Protein AF-A0A2T2RHP1-F1 (afdb_monomer_lite)

Secondary structure (DSSP, 8-state):
---EEEEEE-SSTTSEEE-S-SPTT---HHHHHHTT-EEETTEEEES-HHHHHHHHHHHHTTTTS----

Structure (mmCIF, N/CA/C/O backbone):
data_AF-A0A2T2RHP1-F1
#
_entry.id   AF-A0A2T2RHP1-F1
#
loop_
_atom_site.group_PDB
_atom_site.id
_atom_site.type_symbol
_atom_site.label_atom_id
_atom_site.label_alt_id
_atom_site.label_comp_id
_atom_site.label_asym_id
_atom_site.label_entity_id
_atom_site.label_seq_id
_atom_site.pdbx_PDB_ins_code
_atom_site.Cartn_x
_atom_site.Cartn_y
_atom_site.Cartn_z
_atom_site.occupancy
_atom_site.B_iso_or_equiv
_atom_site.auth_seq_id
_atom_site.auth_comp_id
_atom_site.auth_asym_id
_atom_site.auth_atom_id
_atom_site.pdbx_PDB_model_num
ATOM 1 N N . MET A 1 1 ? 6.840 -14.209 9.691 1.00 61.31 1 MET A N 1
ATOM 2 C CA . MET A 1 1 ? 6.216 -13.250 8.762 1.00 61.31 1 MET A CA 1
ATOM 3 C C . MET A 1 1 ? 5.829 -12.042 9.578 1.00 61.31 1 MET A C 1
ATOM 5 O O . MET A 1 1 ? 5.072 -12.192 10.532 1.00 61.31 1 MET A O 1
ATOM 9 N N . SER A 1 2 ? 6.449 -10.905 9.290 1.00 80.69 2 SER A N 1
ATOM 10 C CA . SER A 1 2 ? 6.134 -9.636 9.941 1.00 80.69 2 SER A CA 1
ATOM 11 C C . SER A 1 2 ? 4.939 -9.042 9.207 1.00 80.69 2 SER A C 1
ATOM 13 O O . SER A 1 2 ? 4.965 -8.971 7.988 1.00 80.69 2 SER A O 1
ATOM 15 N N . ARG A 1 3 ? 3.871 -8.687 9.921 1.00 88.69 3 ARG A N 1
ATOM 16 C CA . ARG A 1 3 ? 2.700 -8.015 9.342 1.00 88.69 3 ARG A CA 1
ATOM 17 C C . ARG A 1 3 ? 2.963 -6.514 9.369 1.00 88.69 3 ARG A C 1
ATOM 19 O O . ARG A 1 3 ? 3.111 -5.967 10.460 1.00 88.69 3 ARG A O 1
ATOM 26 N N . ILE A 1 4 ? 3.009 -5.876 8.208 1.00 91.94 4 ILE A N 1
ATOM 27 C CA . ILE A 1 4 ? 3.108 -4.422 8.074 1.00 91.94 4 ILE A CA 1
ATOM 28 C C . ILE A 1 4 ? 1.768 -3.892 7.584 1.00 91.94 4 ILE A C 1
ATOM 30 O O . ILE A 1 4 ? 1.169 -4.472 6.682 1.00 91.94 4 ILE A O 1
ATOM 34 N N . VAL A 1 5 ? 1.286 -2.816 8.201 1.00 94.00 5 VAL A N 1
ATOM 35 C CA . VAL A 1 5 ? 0.058 -2.128 7.794 1.00 94.00 5 VAL A CA 1
ATOM 36 C C . VAL A 1 5 ? 0.464 -0.950 6.923 1.00 94.00 5 VAL A C 1
ATOM 38 O O . VAL A 1 5 ? 1.041 -0.005 7.440 1.00 94.00 5 VAL A O 1
ATOM 41 N N . LEU A 1 6 ? 0.156 -1.008 5.632 1.00 94.19 6 LEU A N 1
ATOM 42 C CA . LEU A 1 6 ? 0.469 0.047 4.668 1.00 94.19 6 LEU A CA 1
ATOM 43 C C . LEU A 1 6 ? -0.566 1.175 4.729 1.00 94.19 6 LEU A C 1
AT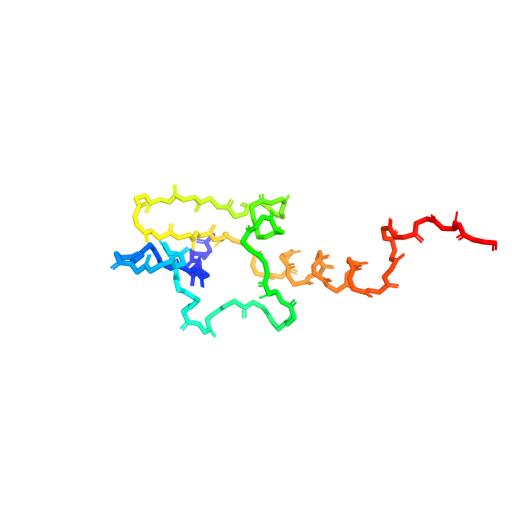OM 45 O O . LEU A 1 6 ? -0.233 2.350 4.751 1.00 94.19 6 LEU A O 1
ATOM 49 N N . ALA A 1 7 ? -1.851 0.828 4.785 1.00 94.50 7 ALA A N 1
ATOM 50 C CA . ALA A 1 7 ? -2.936 1.803 4.808 1.00 94.50 7 ALA A CA 1
ATOM 51 C C . ALA A 1 7 ? -4.067 1.351 5.728 1.00 94.50 7 ALA A C 1
ATOM 53 O O . ALA A 1 7 ? -4.166 0.185 6.111 1.00 94.50 7 ALA A O 1
ATOM 54 N N . ARG A 1 8 ? -4.951 2.282 6.073 1.00 94.56 8 ARG A N 1
ATOM 55 C CA . ARG A 1 8 ? -6.198 2.010 6.787 1.00 94.56 8 ARG A CA 1
ATOM 56 C C . ARG A 1 8 ? -7.385 2.539 6.012 1.00 94.56 8 ARG A C 1
ATOM 58 O O . ARG A 1 8 ? -7.283 3.590 5.382 1.00 94.56 8 ARG A O 1
ATOM 65 N N . SER A 1 9 ? -8.505 1.831 6.066 1.00 92.06 9 SER A N 1
ATOM 66 C CA . SER A 1 9 ? -9.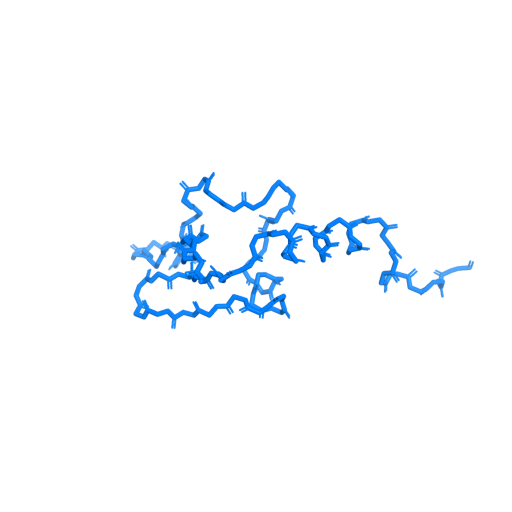774 2.345 5.573 1.00 92.06 9 SER A CA 1
ATOM 67 C C . SER A 1 9 ? -10.187 3.517 6.469 1.00 92.06 9 SER A C 1
ATOM 69 O O . SER A 1 9 ? -10.033 3.496 7.693 1.00 92.06 9 SER A O 1
ATOM 71 N N . GLU A 1 10 ? -10.681 4.587 5.861 1.00 89.44 10 GLU A N 1
ATOM 72 C CA . GLU A 1 10 ? -11.225 5.725 6.593 1.00 89.44 10 GLU A CA 1
ATOM 73 C C . GLU A 1 10 ? -12.502 6.188 5.909 1.00 89.44 10 GLU A C 1
ATOM 75 O O . GLU A 1 10 ? -12.624 6.173 4.683 1.00 89.44 10 GLU A O 1
ATOM 80 N N . ASN A 1 11 ? -13.460 6.659 6.705 1.00 82.25 11 ASN A N 1
ATOM 81 C CA . ASN A 1 11 ? -14.706 7.212 6.189 1.00 82.25 11 ASN A CA 1
ATOM 82 C C . ASN A 1 11 ? -14.488 8.652 5.679 1.00 82.25 11 ASN A C 1
ATOM 84 O O . ASN A 1 11 ? 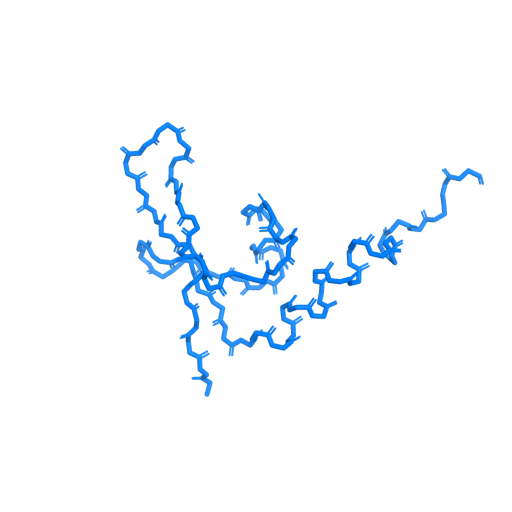-14.975 9.622 6.258 1.00 82.25 11 ASN A O 1
ATOM 88 N N . SER A 1 12 ? -13.690 8.767 4.621 1.00 80.12 12 SER A N 1
ATOM 89 C CA . SER A 1 12 ? -13.265 10.002 3.957 1.00 80.12 12 SER A CA 1
ATOM 90 C C . SER A 1 12 ? -13.571 9.926 2.461 1.00 80.12 12 SER A C 1
ATOM 92 O O . SER A 1 12 ? -13.823 8.852 1.925 1.00 80.12 12 SER A O 1
ATOM 94 N N . MET A 1 13 ? -13.496 11.057 1.751 1.00 76.62 13 MET A N 1
ATOM 95 C CA . MET A 1 13 ? -13.734 11.108 0.295 1.00 76.62 13 MET A CA 1
ATOM 96 C C . MET A 1 13 ? -12.820 10.173 -0.521 1.00 76.62 13 MET A C 1
ATOM 98 O O . MET A 1 13 ? -13.215 9.740 -1.596 1.00 76.62 13 MET A O 1
ATOM 102 N N . ILE A 1 14 ? -11.621 9.873 -0.010 1.00 79.94 14 ILE A N 1
ATOM 103 C CA . ILE A 1 14 ? -10.636 8.967 -0.627 1.00 79.94 14 ILE A CA 1
ATOM 104 C C . ILE A 1 14 ? -10.876 7.500 -0.207 1.00 79.94 14 ILE A C 1
ATOM 106 O O . ILE A 1 14 ? -10.474 6.580 -0.908 1.00 79.94 14 ILE A O 1
ATOM 110 N N . GLY A 1 15 ? -11.570 7.264 0.913 1.00 87.56 15 GLY A N 1
ATOM 111 C CA . GLY A 1 15 ? -11.894 5.928 1.432 1.00 87.56 15 GLY A CA 1
ATOM 112 C C . GLY A 1 15 ? -10.776 5.228 2.215 1.00 87.56 15 GLY A C 1
ATOM 113 O O . GLY A 1 15 ? -11.031 4.213 2.861 1.00 87.56 15 GLY A O 1
ATOM 114 N N . TRP A 1 16 ? -9.551 5.756 2.195 1.00 91.00 16 TRP A N 1
ATOM 115 C CA . TRP A 1 16 ? -8.398 5.169 2.877 1.00 91.00 16 TRP A CA 1
ATOM 116 C C . TRP A 1 16 ? -7.299 6.207 3.147 1.00 91.00 16 TRP A C 1
ATOM 118 O O . TRP A 1 16 ? -7.324 7.315 2.603 1.00 91.00 16 TRP A O 1
ATOM 128 N N . ARG A 1 17 ? -6.340 5.843 4.004 1.00 92.19 17 ARG A N 1
ATOM 129 C CA . ARG A 1 17 ? -5.179 6.658 4.373 1.00 92.19 17 ARG A CA 1
ATOM 130 C C . ARG A 1 17 ? -3.937 5.804 4.616 1.00 92.19 17 ARG A C 1
ATOM 132 O O . ARG A 1 17 ? -3.992 4.841 5.377 1.00 92.19 17 ARG A O 1
ATOM 139 N N . TRP A 1 18 ? -2.824 6.207 4.008 1.00 92.94 18 TRP A N 1
ATOM 140 C CA . TRP A 1 18 ? -1.489 5.658 4.249 1.00 92.94 18 TRP A CA 1
ATOM 141 C C . TRP A 1 18 ? -1.046 5.833 5.713 1.00 92.94 18 TRP A C 1
ATOM 143 O O . TRP A 1 18 ? -1.333 6.862 6.338 1.00 92.94 18 TRP A O 1
ATOM 153 N N . THR A 1 19 ? -0.386 4.825 6.280 1.00 91.75 19 THR A N 1
ATOM 154 C CA . THR A 1 19 ? 0.048 4.828 7.689 1.00 91.75 19 THR A CA 1
ATOM 155 C C . THR A 1 19 ? 1.402 5.504 7.901 1.00 91.75 19 THR A C 1
ATOM 157 O O . THR A 1 19 ? 1.689 5.918 9.027 1.00 91.75 19 THR A O 1
ATOM 160 N N . GLY A 1 20 ? 2.193 5.666 6.841 1.00 89.94 20 GLY A N 1
ATOM 161 C CA . GLY A 1 20 ? 3.599 6.059 6.866 1.00 89.94 20 GLY A CA 1
ATOM 162 C C . GLY A 1 20 ? 4.564 4.872 6.957 1.00 89.94 20 GLY A C 1
ATOM 163 O O . GLY A 1 20 ? 5.772 5.094 6.980 1.00 89.94 20 GLY A O 1
ATOM 164 N N . ASP A 1 21 ? 4.050 3.640 7.046 1.00 89.75 21 ASP A N 1
ATOM 165 C CA . ASP A 1 21 ? 4.848 2.410 6.967 1.00 89.75 21 ASP A CA 1
ATOM 166 C C . ASP A 1 21 ? 4.921 1.869 5.529 1.00 89.75 21 ASP A C 1
ATOM 168 O O . ASP A 1 21 ? 5.584 0.864 5.291 1.00 89.75 21 ASP A O 1
ATOM 172 N N . GLU A 1 22 ? 4.228 2.485 4.568 1.00 89.88 22 GLU A N 1
ATOM 173 C CA . GLU A 1 22 ? 4.352 2.161 3.151 1.00 89.88 22 GLU A CA 1
ATOM 174 C C . GLU A 1 22 ? 5.752 2.472 2.591 1.00 89.88 22 GLU A C 1
ATOM 176 O O . GLU A 1 22 ? 6.408 3.410 3.048 1.00 89.88 22 GLU A O 1
ATOM 181 N N . PRO A 1 23 ? 6.230 1.694 1.602 1.00 86.62 23 PRO A N 1
ATOM 182 C CA . PRO A 1 23 ? 7.486 1.991 0.926 1.00 86.62 23 PRO A CA 1
ATOM 183 C C . PRO A 1 23 ? 7.428 3.332 0.192 1.00 86.62 23 PRO A C 1
ATOM 185 O O . PRO A 1 23 ? 6.387 3.731 -0.339 1.00 86.62 23 PRO A O 1
ATOM 188 N N . ASP A 1 24 ? 8.580 4.002 0.132 1.00 82.94 24 ASP A N 1
ATOM 189 C CA . ASP A 1 24 ? 8.736 5.237 -0.625 1.00 82.94 24 ASP A CA 1
ATOM 190 C C . ASP A 1 24 ? 8.314 5.022 -2.087 1.00 82.94 24 ASP A C 1
ATOM 192 O O . ASP A 1 24 ? 8.542 3.967 -2.676 1.00 82.94 24 ASP A O 1
ATOM 196 N N . GLU A 1 25 ? 7.677 6.042 -2.663 1.00 85.81 25 GLU A N 1
ATOM 197 C CA . GLU A 1 25 ? 7.122 6.048 -4.026 1.00 85.81 25 GLU A CA 1
ATOM 198 C C . GLU A 1 25 ? 5.881 5.168 -4.268 1.00 85.81 25 GLU A C 1
ATOM 200 O O . GLU A 1 25 ? 5.268 5.285 -5.333 1.00 85.81 25 GLU A O 1
ATOM 205 N N . LEU A 1 26 ? 5.422 4.375 -3.291 1.00 88.12 26 LEU A N 1
ATOM 206 C CA . LEU A 1 26 ? 4.109 3.733 -3.367 1.00 88.12 26 LEU A CA 1
ATOM 207 C C . LEU A 1 26 ? 3.008 4.767 -3.101 1.00 88.12 26 LEU A C 1
ATOM 209 O O . LEU A 1 26 ? 2.676 5.092 -1.965 1.00 88.12 26 LEU A O 1
ATOM 213 N N . ASN A 1 27 ? 2.440 5.306 -4.177 1.00 85.75 27 ASN A N 1
ATOM 214 C CA . ASN A 1 27 ? 1.433 6.367 -4.117 1.00 85.75 27 ASN A CA 1
ATOM 215 C C . ASN A 1 27 ? 0.014 5.907 -4.480 1.00 85.75 27 ASN A C 1
ATOM 217 O O . ASN A 1 27 ? -0.926 6.693 -4.337 1.00 85.75 27 ASN A O 1
ATOM 221 N N . ASP A 1 28 ? -0.146 4.655 -4.910 1.00 88.75 28 ASP A N 1
ATOM 222 C CA . ASP A 1 28 ? -1.402 4.124 -5.427 1.00 88.75 28 ASP A CA 1
ATOM 223 C C . ASP A 1 28 ? -1.817 2.840 -4.693 1.00 88.75 28 ASP A C 1
ATOM 225 O O . ASP A 1 28 ? -1.018 1.923 -4.474 1.00 88.75 28 ASP A O 1
ATOM 229 N N . LEU A 1 29 ? -3.091 2.784 -4.303 1.00 89.81 29 LEU A N 1
ATOM 230 C CA . LEU A 1 29 ? -3.670 1.636 -3.613 1.00 89.81 29 LEU A CA 1
ATOM 231 C C . LEU A 1 29 ? -3.735 0.416 -4.537 1.00 89.81 29 LEU A C 1
ATOM 233 O O . LEU A 1 29 ? -3.477 -0.704 -4.096 1.00 89.81 29 LEU A O 1
ATOM 237 N N . ASP A 1 30 ? -4.068 0.624 -5.811 1.00 89.62 30 ASP A N 1
ATOM 238 C CA . ASP A 1 30 ? -4.169 -0.459 -6.784 1.00 89.62 30 ASP A CA 1
ATOM 239 C C . ASP A 1 30 ? -2.796 -1.102 -7.028 1.00 89.62 30 ASP A C 1
ATOM 241 O O . ASP A 1 30 ? -2.712 -2.326 -7.143 1.00 89.62 30 ASP A O 1
ATOM 245 N N . LEU A 1 31 ? -1.709 -0.317 -6.998 1.00 90.00 31 LEU A N 1
ATOM 246 C CA . LEU A 1 31 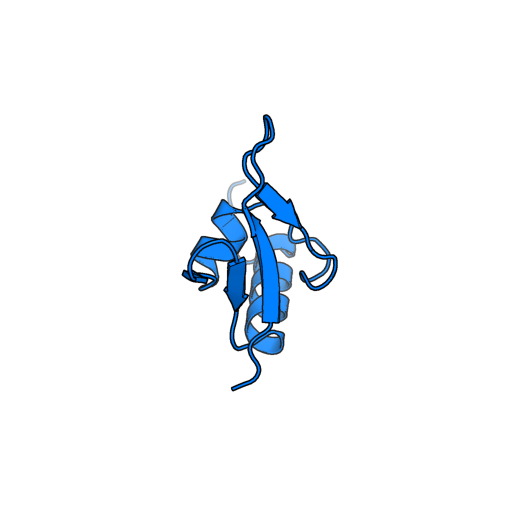? -0.341 -0.853 -7.043 1.00 90.00 31 LEU A CA 1
ATOM 247 C C . LEU A 1 31 ? -0.024 -1.696 -5.808 1.00 90.00 31 LEU A C 1
ATOM 249 O O . LEU A 1 31 ? 0.491 -2.804 -5.936 1.00 90.00 31 LEU A O 1
ATOM 253 N N . ALA A 1 32 ? -0.382 -1.221 -4.612 1.00 91.75 32 ALA A N 1
ATOM 254 C CA . ALA A 1 32 ? -0.162 -1.983 -3.385 1.00 91.75 32 ALA A CA 1
ATOM 255 C C . ALA A 1 32 ? -0.865 -3.350 -3.440 1.00 91.75 32 ALA A C 1
ATOM 257 O O . ALA A 1 32 ? -0.271 -4.377 -3.110 1.00 91.75 32 ALA A O 1
ATOM 258 N N . LEU A 1 33 ? -2.117 -3.372 -3.909 1.00 92.31 33 LEU A N 1
ATOM 259 C CA . LEU A 1 33 ? -2.886 -4.601 -4.108 1.00 92.31 33 LEU A CA 1
ATOM 260 C C . LEU A 1 33 ? -2.262 -5.501 -5.184 1.00 92.31 33 LEU A C 1
ATOM 262 O O . LEU A 1 33 ? -2.176 -6.715 -4.995 1.00 92.31 33 LEU A O 1
ATOM 266 N N . GLN A 1 34 ? -1.789 -4.923 -6.292 1.00 91.50 34 GLN A N 1
ATOM 267 C CA . GLN A 1 34 ? -1.101 -5.654 -7.357 1.00 91.50 34 GLN A CA 1
ATOM 268 C C . GLN A 1 34 ? 0.177 -6.339 -6.856 1.00 91.50 34 GLN A C 1
ATOM 270 O O . GLN A 1 34 ? 0.474 -7.460 -7.272 1.00 91.50 34 GLN A O 1
ATOM 275 N N . PHE A 1 35 ? 0.894 -5.697 -5.935 1.00 90.56 35 PHE A N 1
ATOM 276 C CA . PHE A 1 35 ? 2.127 -6.213 -5.344 1.00 90.56 35 PHE A CA 1
ATOM 277 C C . PHE A 1 35 ? 1.915 -7.227 -4.213 1.00 90.56 35 PHE A C 1
ATOM 279 O O . PHE A 1 35 ? 2.874 -7.783 -3.681 1.00 90.56 35 PHE A O 1
ATOM 286 N N . GLY A 1 36 ? 0.656 -7.545 -3.899 1.00 91.38 36 GLY A N 1
ATOM 287 C CA . GLY A 1 36 ? 0.296 -8.594 -2.947 1.00 91.38 36 GLY A CA 1
ATOM 288 C C . GLY A 1 36 ? -0.171 -8.082 -1.591 1.00 91.38 36 GLY A C 1
ATOM 289 O O . GLY A 1 36 ? -0.333 -8.886 -0.669 1.00 91.38 36 GLY A O 1
ATOM 290 N N . ALA A 1 37 ? -0.421 -6.776 -1.447 1.00 93.62 37 ALA A N 1
ATOM 291 C CA . ALA A 1 37 ? -1.085 -6.268 -0.257 1.00 93.62 37 ALA A CA 1
ATOM 292 C C . ALA A 1 37 ? -2.542 -6.737 -0.225 1.00 93.62 37 ALA A C 1
ATOM 294 O O . ALA A 1 37 ? -3.196 -6.893 -1.257 1.00 93.62 37 ALA A O 1
ATOM 295 N N . VAL A 1 38 ? -3.065 -6.965 0.975 1.00 94.69 38 VAL A N 1
ATOM 296 C CA . VAL A 1 38 ? -4.427 -7.466 1.174 1.00 94.69 38 VAL A CA 1
ATOM 297 C C . VAL A 1 38 ? -5.142 -6.669 2.247 1.00 94.69 38 VAL A C 1
ATOM 299 O O . VAL A 1 38 ? -4.539 -6.246 3.228 1.00 94.69 38 VAL A O 1
ATOM 302 N N . TRP A 1 39 ? -6.444 -6.466 2.072 1.00 94.19 39 TRP A N 1
ATOM 303 C CA . TRP A 1 39 ? -7.279 -5.864 3.105 1.00 94.19 39 TRP A CA 1
ATOM 304 C C . TRP A 1 39 ? -7.666 -6.912 4.149 1.00 94.19 39 TRP A C 1
ATOM 306 O O . TRP A 1 39 ? -8.382 -7.870 3.857 1.00 94.19 39 TRP A O 1
ATOM 316 N N . GLU A 1 40 ? -7.222 -6.703 5.383 1.00 94.44 40 GLU A N 1
ATOM 317 C CA . GLU A 1 40 ? -7.652 -7.440 6.565 1.00 94.44 40 GLU A CA 1
ATOM 318 C C . GLU A 1 40 ? -8.542 -6.538 7.424 1.00 94.44 40 GLU A C 1
ATOM 320 O O . GLU A 1 40 ? -8.074 -5.785 8.281 1.00 94.44 40 GLU A O 1
A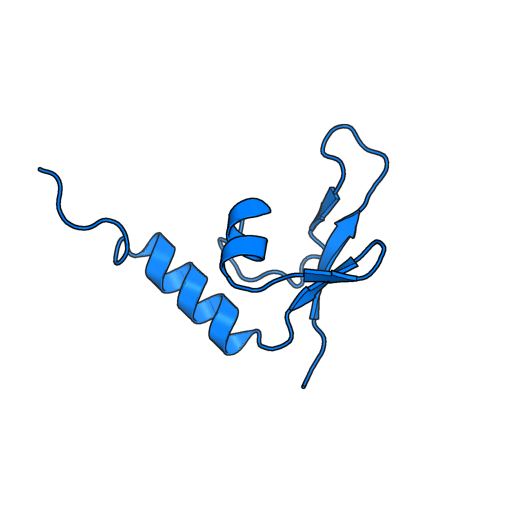TOM 325 N N . GLY A 1 41 ? -9.852 -6.603 7.178 1.00 93.06 41 GLY A N 1
ATOM 326 C CA . GLY A 1 41 ? -10.807 -5.683 7.794 1.00 93.06 41 GLY A CA 1
ATOM 327 C C . GLY A 1 41 ? -10.579 -4.261 7.289 1.00 93.06 41 GLY A C 1
ATOM 328 O O . GLY A 1 41 ? -10.744 -3.998 6.102 1.00 93.06 41 GLY A O 1
ATOM 329 N N . ASP A 1 42 ? -10.181 -3.373 8.196 1.00 93.94 42 ASP A N 1
ATOM 330 C CA . ASP A 1 42 ? -9.931 -1.954 7.925 1.00 93.94 42 ASP A CA 1
ATOM 331 C C . ASP A 1 42 ? -8.446 -1.634 7.690 1.00 93.94 42 ASP A C 1
ATOM 333 O O . ASP A 1 42 ? -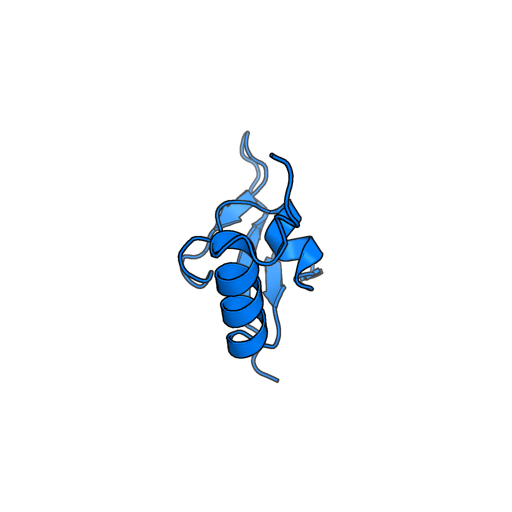8.071 -0.469 7.604 1.00 93.94 42 ASP A O 1
ATOM 337 N N . GLU A 1 43 ? -7.573 -2.641 7.611 1.00 95.69 43 GLU A N 1
ATOM 338 C CA . GLU A 1 43 ? -6.127 -2.461 7.448 1.00 95.69 43 GLU A CA 1
ATOM 339 C C . GLU A 1 43 ? -5.642 -3.120 6.153 1.00 95.69 43 GLU A C 1
ATOM 341 O O . GLU A 1 43 ? -5.850 -4.313 5.942 1.00 95.69 43 GLU A O 1
ATOM 346 N N . LEU A 1 44 ? -4.972 -2.355 5.294 1.00 95.12 44 LEU A N 1
ATOM 347 C CA . LEU A 1 44 ? -4.238 -2.880 4.151 1.00 95.12 44 LEU A CA 1
ATOM 348 C C . LEU A 1 44 ? -2.881 -3.362 4.648 1.00 95.12 44 LEU A C 1
ATOM 350 O O . LEU A 1 44 ? -2.097 -2.569 5.172 1.00 95.12 44 LEU A O 1
ATOM 354 N N . VAL A 1 45 ? -2.601 -4.648 4.481 1.00 94.94 45 VAL A N 1
ATOM 355 C CA . VAL A 1 45 ? -1.411 -5.286 5.035 1.00 94.94 45 VAL A CA 1
ATOM 356 C C . VAL A 1 45 ? -0.540 -5.926 3.974 1.00 94.94 45 VAL A C 1
ATOM 358 O O . VAL A 1 45 ? -1.030 -6.439 2.970 1.00 94.94 45 VAL A O 1
ATOM 361 N N . HIS A 1 46 ? 0.758 -5.953 4.251 1.00 94.06 46 HIS A N 1
ATOM 362 C CA . HIS A 1 46 ? 1.741 -6.734 3.518 1.00 94.06 46 HIS A CA 1
ATOM 363 C C . HIS A 1 46 ? 2.599 -7.536 4.498 1.00 94.06 46 HIS A C 1
ATOM 365 O O . HIS A 1 46 ? 2.838 -7.111 5.631 1.00 94.06 46 HIS A O 1
ATOM 371 N N . TYR A 1 47 ? 3.057 -8.715 4.080 1.00 93.00 47 TYR A N 1
ATOM 372 C CA . TYR A 1 47 ? 3.825 -9.617 4.953 1.00 93.00 47 TYR A CA 1
ATOM 373 C C . TYR A 1 47 ? 5.327 -9.642 4.653 1.00 93.00 47 TYR A C 1
ATOM 375 O O . TYR A 1 47 ? 6.087 -10.290 5.378 1.00 93.00 47 TYR A O 1
ATOM 383 N N . ASP A 1 48 ? 5.740 -8.959 3.586 1.00 91.19 48 ASP A N 1
ATOM 384 C CA . ASP A 1 48 ? 7.115 -8.936 3.092 1.00 91.19 48 ASP A CA 1
ATOM 385 C C . ASP A 1 48 ? 7.474 -7.553 2.522 1.00 91.19 48 ASP A C 1
ATOM 387 O O . ASP A 1 48 ? 7.181 -7.240 1.371 1.00 91.19 48 ASP A O 1
ATOM 391 N N . MET A 1 49 ? 8.037 -6.675 3.355 1.00 88.31 49 MET A N 1
ATOM 392 C CA . MET A 1 49 ? 8.384 -5.313 2.918 1.00 88.31 49 MET A CA 1
ATOM 393 C C . MET A 1 49 ? 9.559 -5.278 1.952 1.00 88.31 49 MET A C 1
ATOM 395 O O . MET A 1 49 ? 9.592 -4.407 1.092 1.00 88.31 49 MET A O 1
ATOM 399 N N . GLU A 1 50 ? 10.506 -6.211 2.068 1.00 89.38 50 GLU A N 1
ATOM 400 C CA . GLU A 1 50 ? 11.652 -6.266 1.158 1.00 89.38 50 GLU A CA 1
ATOM 401 C C . GLU A 1 50 ? 11.186 -6.610 -0.259 1.00 89.38 50 GLU A C 1
ATOM 403 O O . GLU A 1 50 ? 11.581 -5.947 -1.219 1.00 89.38 50 GLU A O 1
ATOM 408 N N . ALA A 1 51 ? 10.287 -7.591 -0.391 1.00 89.06 51 ALA A N 1
ATOM 409 C CA . ALA A 1 51 ? 9.684 -7.930 -1.674 1.00 89.06 51 ALA A CA 1
ATOM 410 C C . ALA A 1 51 ? 8.828 -6.784 -2.233 1.00 89.06 51 ALA A C 1
ATOM 412 O O . ALA A 1 51 ? 8.897 -6.513 -3.430 1.00 89.06 51 ALA A O 1
ATOM 413 N N . LEU A 1 52 ? 8.045 -6.109 -1.384 1.00 89.56 52 LEU A N 1
ATOM 414 C CA . LEU A 1 52 ? 7.210 -4.983 -1.804 1.00 89.56 52 LEU A CA 1
ATOM 415 C C . LEU A 1 52 ? 8.059 -3.811 -2.311 1.00 89.56 52 LEU A C 1
ATOM 417 O O . LEU A 1 52 ? 7.796 -3.305 -3.397 1.00 89.56 52 LEU A O 1
ATOM 421 N N . GLN A 1 53 ? 9.099 -3.422 -1.568 1.00 89.56 53 GLN A N 1
ATOM 422 C CA . GLN A 1 53 ? 10.012 -2.352 -1.970 1.00 89.56 53 GLN A CA 1
ATOM 423 C C . GLN A 1 53 ? 10.663 -2.676 -3.318 1.00 89.56 53 GLN A C 1
ATOM 425 O O . GLN A 1 53 ? 10.600 -1.868 -4.236 1.00 89.56 53 GLN A O 1
ATOM 430 N N . TRP A 1 54 ? 11.184 -3.897 -3.489 1.00 89.44 54 TRP A N 1
ATOM 431 C CA . TRP A 1 54 ? 11.783 -4.316 -4.758 1.00 89.44 54 TRP A CA 1
ATOM 432 C C . TRP A 1 54 ? 10.807 -4.222 -5.944 1.00 89.44 54 TRP A C 1
ATOM 434 O O . TRP A 1 54 ? 11.207 -3.827 -7.038 1.00 89.44 54 TRP A O 1
ATOM 444 N N . GLN A 1 55 ? 9.528 -4.560 -5.743 1.00 89.44 55 GLN A N 1
ATOM 445 C CA . GLN A 1 55 ? 8.504 -4.449 -6.788 1.00 89.44 55 GLN A CA 1
ATOM 446 C C . GLN A 1 55 ? 8.177 -2.992 -7.136 1.00 89.44 55 GLN A C 1
ATOM 448 O O . GLN A 1 55 ? 8.033 -2.675 -8.317 1.00 89.44 55 GLN A O 1
ATOM 453 N N . VAL A 1 56 ? 8.100 -2.113 -6.132 1.00 89.38 56 VAL A N 1
ATOM 454 C CA . VAL A 1 56 ? 7.889 -0.670 -6.325 1.00 89.38 56 VAL A CA 1
ATOM 455 C C . VAL A 1 56 ? 9.060 -0.058 -7.097 1.00 89.38 56 VAL A C 1
ATOM 457 O O . VAL A 1 56 ? 8.838 0.585 -8.123 1.00 89.38 56 VAL A O 1
ATOM 460 N N . ASP A 1 57 ? 10.298 -0.335 -6.682 1.00 89.25 57 ASP A N 1
ATOM 461 C CA . ASP A 1 57 ? 11.509 0.113 -7.379 1.00 89.25 57 ASP A CA 1
ATOM 462 C C . ASP A 1 57 ? 11.541 -0.371 -8.838 1.00 89.25 57 ASP A C 1
ATOM 464 O O . ASP A 1 57 ? 11.796 0.416 -9.749 1.00 89.25 57 ASP A O 1
ATOM 468 N N . ALA A 1 58 ? 11.237 -1.649 -9.092 1.00 87.25 58 ALA A N 1
ATOM 469 C CA . ALA A 1 58 ? 11.216 -2.207 -10.447 1.00 87.25 58 ALA A CA 1
ATOM 470 C C . ALA A 1 58 ? 10.126 -1.570 -11.331 1.00 87.25 58 ALA A C 1
ATOM 472 O O . ALA A 1 58 ? 10.340 -1.330 -12.523 1.00 87.25 58 ALA A O 1
ATOM 473 N N . TYR A 1 59 ? 8.959 -1.273 -10.754 1.00 85.62 59 TYR A N 1
ATOM 474 C CA . TYR A 1 59 ? 7.881 -0.570 -11.443 1.00 85.62 59 TYR A CA 1
ATOM 475 C C . TYR A 1 59 ? 8.289 0.866 -11.811 1.00 85.62 59 TYR A C 1
ATOM 477 O O . TYR A 1 59 ? 8.132 1.268 -12.967 1.00 85.62 59 TYR A O 1
ATOM 485 N N . ASN A 1 60 ? 8.884 1.609 -10.872 1.00 82.88 60 ASN A N 1
ATOM 486 C CA . ASN A 1 60 ? 9.332 2.991 -11.083 1.00 82.88 60 ASN A CA 1
ATOM 487 C C . ASN A 1 60 ? 10.545 3.104 -12.012 1.00 82.88 60 ASN A C 1
ATOM 489 O O . ASN A 1 60 ? 10.639 4.054 -12.790 1.00 82.88 60 ASN A O 1
ATOM 493 N N . ALA A 1 61 ? 11.443 2.118 -11.995 1.00 82.62 61 ALA A N 1
ATOM 494 C CA . ALA A 1 61 ? 12.571 2.029 -12.920 1.00 82.62 61 ALA A CA 1
ATOM 495 C C . ALA A 1 61 ? 12.136 1.818 -14.383 1.00 82.62 61 ALA A C 1
ATOM 497 O O . ALA A 1 61 ? 12.975 1.842 -15.283 1.00 82.62 61 ALA A O 1
ATOM 498 N N . GLY A 1 62 ? 10.838 1.612 -14.636 1.00 70.94 62 GLY A N 1
ATOM 499 C CA . GLY A 1 62 ? 10.321 1.346 -15.969 1.00 70.94 62 GLY A CA 1
ATOM 500 C C . GLY A 1 62 ? 10.655 -0.061 -16.458 1.00 70.94 62 GLY A C 1
ATOM 501 O O . GLY A 1 62 ? 10.491 -0.331 -17.641 1.00 70.94 62 GLY A O 1
ATOM 502 N N . GLU A 1 63 ? 11.052 -0.993 -15.583 1.00 60.38 63 GLU A N 1
ATOM 503 C CA . GLU A 1 63 ? 11.286 -2.389 -15.991 1.00 60.38 63 GLU A CA 1
ATOM 504 C C . GLU A 1 63 ? 9.974 -3.104 -16.383 1.00 60.38 63 GLU A C 1
ATOM 506 O O . GLU A 1 63 ? 9.995 -4.129 -17.062 1.00 60.38 63 GLU A O 1
ATOM 511 N N . TYR A 1 64 ? 8.819 -2.516 -16.039 1.00 53.78 64 TYR A N 1
ATOM 512 C CA . TYR A 1 64 ? 7.499 -2.867 -16.584 1.00 53.78 64 TYR A CA 1
ATOM 513 C C . TYR A 1 64 ? 7.052 -1.997 -17.773 1.00 53.78 64 TYR A C 1
ATOM 515 O O . TYR A 1 64 ? 6.084 -2.342 -18.453 1.00 53.78 64 TYR A O 1
ATOM 523 N N . MET A 1 65 ? 7.763 -0.908 -18.079 1.00 52.16 65 MET A N 1
ATOM 524 C CA . MET A 1 65 ? 7.635 -0.181 -19.342 1.00 52.16 65 MET A CA 1
ATOM 525 C C . MET A 1 65 ? 8.518 -0.879 -20.374 1.00 52.16 65 MET A C 1
ATOM 527 O O . MET A 1 65 ? 9.591 -0.411 -20.742 1.00 52.16 65 MET A O 1
ATOM 531 N N . THR A 1 66 ? 8.063 -2.044 -20.838 1.00 48.19 66 THR A N 1
ATOM 532 C CA . THR A 1 66 ? 8.583 -2.604 -22.086 1.00 48.19 66 THR A CA 1
ATOM 533 C C . THR A 1 66 ? 8.382 -1.561 -23.185 1.00 48.19 66 THR A C 1
ATOM 535 O O . THR A 1 66 ? 7.244 -1.284 -23.558 1.00 48.19 66 THR A O 1
ATOM 538 N N . ASP A 1 67 ? 9.498 -0.975 -23.620 1.00 48.97 67 ASP A N 1
ATOM 539 C CA . ASP A 1 67 ? 9.796 -0.465 -24.961 1.00 48.97 67 ASP A CA 1
ATOM 540 C C . ASP A 1 67 ? 8.554 -0.094 -25.794 1.00 48.97 67 ASP A C 1
ATOM 542 O O . ASP A 1 67 ? 7.919 -0.941 -26.429 1.00 48.97 67 ASP A O 1
ATOM 546 N N . ASN A 1 68 ? 8.190 1.187 -25.797 1.00 46.47 68 ASN A N 1
ATOM 547 C CA . ASN A 1 68 ? 7.339 1.731 -26.851 1.00 46.47 68 ASN A CA 1
ATOM 548 C C . ASN A 1 68 ? 7.726 3.186 -27.140 1.00 46.47 68 ASN A C 1
ATOM 550 O O . ASN A 1 68 ? 7.018 4.109 -26.739 1.00 46.47 68 ASN A O 1
ATOM 554 N N . ASP A 1 69 ? 8.890 3.363 -27.773 1.00 49.81 69 ASP A N 1
ATOM 555 C CA . ASP A 1 69 ? 9.040 4.191 -28.985 1.00 49.81 69 ASP A CA 1
ATOM 556 C C . ASP A 1 69 ? 10.293 3.778 -29.783 1.00 49.81 69 ASP A C 1
ATOM 558 O O . ASP A 1 69 ? 11.389 3.710 -29.179 1.00 49.81 69 ASP A O 1
#

Foldseek 3Di:
DDKDFQKFQDPDPVRIGGPVSAAPPPPDPVLLVVLPFDDDDGTTIDDDRPSSNVSSVCVVVCVVVPDDD

Radius of gyration: 12.98 Å; chains: 1; bounding box: 27×24×39 Å

pLDDT: mean 85.08, std 12.73, range [46.47, 95.69]

Sequence (69 aa):
MSRIVLARSENSMIGWRWTGDEPDELNDLDLALQFGAVWEGDELVHYDMEALQWQVDAYNAGEYMTDND